Protein AF-A0A959F421-F1 (afdb_monomer_lite)

Foldseek 3Di:
DVCVVVVVLLVVLVVVVALVSQLVNQLVVLLVVLVPDPPDDPVNSVVSSVVSSVVSNVVRVVVVVVVVVVVVVVLVVLQVQLQVQLVVLQVQLVVVCVVVVDPPVVSNVRSNVRSVVSNCCSNVVND

Sequence (127 aa):
MRTETYEEVLTSCDRQKGALATVIRCGIDTFQFVKDDPQLKREQKLAAIERDFEEASQLELPQLQKNMLIISTLASISTLMGLLGTVTGMIKAFSALARVGAPDAVGLAGGISQALVTTALGISGFN

pLDDT: mean 75.0, std 8.06, range [44.44, 87.44]

Secondary structure (DSSP, 8-state):
-TTHHHHHHHHHHHHH-SHHHHHHHHHHHHHHHHHH-TTS-HHHHHHHHHHHHHHHHHHHHHHHHHHHHHHHHHHHHHHHHHHHHHHHHHHHHHHHHHHHSS--HHHHHHHHHHHHHHHHHHHHTT-

Radius of gyration: 29.11 Å; chains: 1; bounding box: 66×19×80 Å

Structure (mmCIF, N/CA/C/O backbone):
data_AF-A0A959F421-F1
#
_entry.id   AF-A0A959F421-F1
#
loop_
_atom_site.group_PDB
_atom_site.id
_atom_site.type_symbol
_atom_site.label_atom_id
_atom_site.label_alt_id
_atom_site.label_comp_id
_atom_site.label_asym_id
_atom_site.label_entity_id
_atom_site.label_seq_id
_atom_site.pdbx_PDB_ins_code
_atom_site.Cartn_x
_atom_site.Cartn_y
_atom_site.Cartn_z
_atom_site.occupancy
_atom_site.B_iso_or_equiv
_atom_site.auth_seq_id
_atom_site.auth_comp_id
_atom_site.auth_asym_id
_atom_site.auth_atom_id
_atom_site.pdbx_PDB_model_num
ATOM 1 N N . MET A 1 1 ? -36.442 1.772 24.718 1.00 44.44 1 MET A N 1
ATOM 2 C CA . MET A 1 1 ? -35.893 2.791 23.799 1.00 44.44 1 MET A CA 1
ATOM 3 C C . MET A 1 1 ? -34.366 2.873 23.774 1.00 44.44 1 MET A C 1
ATOM 5 O O . MET A 1 1 ? -33.835 2.912 22.682 1.00 44.44 1 MET A O 1
ATOM 9 N N . ARG A 1 2 ? -33.612 2.894 24.894 1.00 55.72 2 ARG A N 1
ATOM 10 C CA . ARG A 1 2 ? -32.133 3.062 24.828 1.00 55.72 2 ARG A CA 1
ATOM 11 C C . ARG A 1 2 ? -31.333 1.798 24.447 1.00 55.72 2 ARG A C 1
ATOM 13 O O . ARG A 1 2 ? -30.161 1.913 24.118 1.00 55.72 2 ARG A O 1
ATOM 20 N N . THR A 1 3 ? -31.945 0.617 24.497 1.00 53.66 3 THR A N 1
ATOM 21 C CA . THR A 1 3 ? -31.329 -0.673 24.131 1.00 53.66 3 THR A CA 1
ATOM 22 C C . THR A 1 3 ? -31.476 -1.022 22.647 1.00 53.66 3 THR A C 1
ATOM 24 O O . THR A 1 3 ? -30.654 -1.761 22.126 1.00 53.66 3 THR A O 1
ATOM 27 N N . GLU A 1 4 ? -32.461 -0.457 21.941 1.00 54.28 4 GLU A N 1
ATOM 28 C CA . GLU A 1 4 ? -32.712 -0.761 20.519 1.00 54.28 4 GLU A CA 1
ATOM 29 C C . GLU A 1 4 ? -31.598 -0.220 19.613 1.00 54.28 4 GLU A C 1
ATOM 31 O O . GLU A 1 4 ? -31.175 -0.887 18.677 1.00 54.28 4 GLU A O 1
ATOM 36 N N . THR A 1 5 ? -31.019 0.932 19.965 1.00 68.00 5 THR A N 1
ATOM 37 C CA . THR A 1 5 ? -29.859 1.496 19.256 1.00 68.00 5 THR A CA 1
ATOM 38 C C . THR A 1 5 ? -28.568 0.713 19.521 1.00 68.00 5 THR A C 1
ATOM 40 O O . THR A 1 5 ? -27.625 0.809 18.744 1.00 68.00 5 THR A O 1
ATOM 43 N N . TYR A 1 6 ? -28.490 -0.049 20.621 1.00 67.31 6 TYR A N 1
ATOM 44 C CA . TYR A 1 6 ? -27.285 -0.801 20.987 1.00 67.31 6 TYR A CA 1
ATOM 45 C C . TYR A 1 6 ? -27.094 -2.030 20.097 1.00 67.31 6 TYR A C 1
ATOM 47 O O . TYR A 1 6 ? -26.013 -2.234 19.544 1.00 67.31 6 TYR A O 1
ATOM 55 N N . GLU A 1 7 ? -28.158 -2.810 19.904 1.00 69.88 7 GLU A N 1
ATOM 56 C CA . GLU A 1 7 ? -28.105 -3.970 19.014 1.00 69.88 7 GLU A CA 1
ATOM 57 C C . GLU A 1 7 ? -27.910 -3.572 17.547 1.00 69.88 7 GLU A C 1
ATOM 59 O O . GLU A 1 7 ? -27.186 -4.256 16.825 1.00 69.88 7 GLU A O 1
ATOM 64 N N . GLU A 1 8 ? -28.461 -2.436 17.102 1.00 75.00 8 GLU A N 1
ATOM 65 C CA . GLU A 1 8 ? -28.202 -1.910 15.753 1.00 75.00 8 GLU A CA 1
ATOM 66 C C . GLU A 1 8 ? -26.720 -1.583 15.525 1.00 75.00 8 GLU A C 1
ATOM 68 O O . GLU A 1 8 ? -26.168 -1.885 14.459 1.00 75.00 8 GLU A O 1
ATOM 73 N N . VAL A 1 9 ? -26.056 -0.993 16.526 1.00 70.06 9 VAL A N 1
ATOM 74 C CA . VAL A 1 9 ? -24.628 -0.658 16.450 1.00 70.06 9 VAL A CA 1
ATOM 75 C C . VAL A 1 9 ? -23.778 -1.925 16.452 1.00 70.06 9 VAL A C 1
ATOM 77 O O . VAL A 1 9 ? -22.879 -2.040 15.619 1.00 70.06 9 VAL A O 1
ATOM 80 N N . LEU A 1 10 ? -24.093 -2.903 17.305 1.00 71.12 10 LEU A N 1
ATOM 81 C CA . LEU A 1 10 ? -23.427 -4.211 17.311 1.00 71.12 10 LEU A CA 1
ATOM 82 C C . LEU A 1 10 ? -23.575 -4.932 15.968 1.00 71.12 10 LEU A C 1
ATOM 84 O O . LEU A 1 10 ? -22.584 -5.381 15.398 1.00 71.12 10 LEU A O 1
ATOM 88 N N . THR A 1 11 ? -24.788 -4.959 15.416 1.00 75.12 11 THR A N 1
ATOM 89 C CA . THR A 1 11 ? -25.080 -5.605 14.127 1.00 75.12 11 THR A CA 1
ATOM 90 C C . THR A 1 11 ? -24.343 -4.916 12.976 1.00 75.12 11 THR A C 1
ATOM 92 O O . THR A 1 11 ? -23.825 -5.574 12.071 1.00 75.12 11 THR A O 1
ATOM 95 N N . SER A 1 12 ? -24.240 -3.584 13.014 1.00 73.31 12 SER A N 1
ATOM 96 C CA . SER A 1 12 ? -23.484 -2.805 12.025 1.00 73.31 12 SER A CA 1
ATOM 97 C C . SER A 1 12 ? -21.973 -3.034 12.144 1.00 73.31 12 SER A C 1
ATOM 99 O O . SER A 1 12 ? -21.291 -3.169 11.124 1.00 73.31 12 SER A O 1
ATOM 101 N N . CYS A 1 13 ? -21.456 -3.155 13.371 1.00 68.75 13 CYS A N 1
ATOM 102 C CA . CYS A 1 13 ? -20.056 -3.486 13.642 1.00 68.75 13 CYS A CA 1
ATOM 103 C C . CYS A 1 13 ? -19.708 -4.912 13.170 1.00 68.75 13 CYS A C 1
ATOM 105 O O . CYS A 1 13 ? -18.716 -5.106 12.460 1.00 68.75 13 CYS A O 1
ATOM 107 N N . ASP A 1 14 ? -20.569 -5.892 13.455 1.00 71.44 14 ASP A N 1
ATOM 108 C CA . ASP A 1 14 ? -20.417 -7.288 13.018 1.00 71.44 14 ASP A CA 1
ATOM 109 C C . ASP A 1 14 ? -20.509 -7.449 11.495 1.00 71.44 14 ASP A C 1
ATOM 111 O O . ASP A 1 14 ? -19.927 -8.377 10.925 1.00 71.44 14 ASP A O 1
ATOM 115 N N . ARG A 1 15 ? -21.201 -6.530 10.811 1.00 75.94 15 ARG A N 1
ATOM 116 C CA . ARG A 1 15 ? -21.257 -6.489 9.346 1.00 75.94 15 ARG A CA 1
ATOM 117 C C . ARG A 1 15 ? -19.968 -5.946 8.729 1.00 75.94 15 ARG A C 1
ATOM 119 O O . ARG A 1 15 ? -19.565 -6.426 7.672 1.00 75.94 15 ARG A O 1
ATOM 126 N N . GLN A 1 16 ? -19.332 -4.960 9.364 1.00 73.12 16 GLN A N 1
ATOM 127 C CA . GLN A 1 16 ? -18.116 -4.331 8.847 1.00 73.12 16 GLN A CA 1
ATOM 128 C C . GLN A 1 16 ? -16.854 -5.163 9.124 1.00 73.12 16 GLN A C 1
ATOM 130 O O . GLN A 1 16 ? -15.924 -5.100 8.322 1.00 73.12 16 GLN A O 1
ATOM 135 N N . LYS A 1 17 ? -16.828 -5.951 10.218 1.00 66.44 17 LYS A N 1
ATOM 136 C CA . LYS A 1 17 ? -15.712 -6.841 10.626 1.00 66.44 17 LYS A CA 1
ATOM 137 C C . LYS A 1 17 ? -14.319 -6.192 10.541 1.00 66.44 17 LYS A C 1
ATOM 139 O O . LYS A 1 17 ? -13.331 -6.868 10.265 1.00 66.44 17 LYS A O 1
ATOM 144 N N . GLY A 1 18 ? -14.246 -4.875 10.714 1.00 72.31 18 GLY A N 1
ATOM 145 C CA . GLY A 1 18 ? -13.008 -4.106 10.632 1.00 72.31 18 GLY A CA 1
ATOM 146 C C . GLY A 1 18 ? -12.463 -3.769 12.015 1.00 72.31 18 GLY A C 1
ATOM 147 O O . GLY A 1 18 ? -13.222 -3.718 12.977 1.00 72.31 18 GLY A O 1
ATOM 148 N N . ALA A 1 19 ? -11.175 -3.437 12.088 1.00 72.94 19 ALA A N 1
ATOM 149 C CA . ALA A 1 19 ? -10.495 -2.988 13.307 1.00 72.94 19 ALA A CA 1
ATOM 150 C C . ALA A 1 19 ? -11.287 -1.924 14.096 1.00 72.94 19 ALA A C 1
ATOM 152 O O . ALA A 1 19 ? -11.468 -2.028 15.305 1.00 72.94 19 ALA A O 1
ATOM 153 N N . LEU A 1 20 ? -11.845 -0.930 13.396 1.00 75.19 20 LEU A N 1
ATOM 154 C CA . LEU A 1 20 ? -12.692 0.110 13.992 1.00 75.19 20 LEU A CA 1
ATOM 155 C C . LEU A 1 20 ? -13.971 -0.443 14.631 1.00 75.19 20 LEU A C 1
ATOM 157 O O . LEU A 1 20 ? -14.376 0.026 15.688 1.00 75.19 20 LEU A O 1
ATOM 161 N N . ALA A 1 21 ? -14.598 -1.443 14.012 1.00 77.50 21 ALA A N 1
ATOM 162 C CA . ALA A 1 21 ? -15.803 -2.067 14.543 1.00 77.50 21 ALA A CA 1
ATOM 163 C C . ALA A 1 21 ? -15.508 -2.857 15.828 1.00 77.50 21 ALA A C 1
ATOM 165 O O . ALA A 1 21 ? -16.300 -2.799 16.768 1.00 77.50 21 ALA A O 1
ATOM 166 N N . THR A 1 22 ? -14.355 -3.531 15.901 1.00 78.25 22 THR A N 1
ATOM 167 C CA . THR A 1 22 ? -13.909 -4.229 17.117 1.00 78.25 22 THR A CA 1
ATOM 168 C C . THR A 1 22 ? -13.630 -3.252 18.258 1.00 78.25 22 THR A C 1
ATOM 170 O O . THR A 1 22 ? -14.130 -3.450 19.364 1.00 78.25 22 THR A O 1
ATOM 173 N N . VAL A 1 23 ? -12.901 -2.161 17.989 1.00 82.25 23 VAL A N 1
ATOM 174 C CA . VAL A 1 23 ? -12.587 -1.138 19.004 1.00 82.25 23 VAL A CA 1
ATOM 175 C C . VAL A 1 23 ? -13.858 -0.447 19.510 1.00 82.25 23 VAL A C 1
ATOM 177 O O . VAL A 1 23 ? -14.033 -0.275 20.715 1.00 82.25 23 VAL A O 1
ATOM 180 N N . ILE A 1 24 ? -14.785 -0.100 18.609 1.00 81.44 24 ILE A N 1
ATOM 181 C CA . ILE A 1 24 ? -16.071 0.508 18.981 1.00 81.44 24 ILE A CA 1
ATOM 182 C C . ILE A 1 24 ? -16.906 -0.460 19.825 1.00 81.44 24 ILE A C 1
ATOM 184 O O . ILE A 1 24 ? -17.485 -0.042 20.824 1.00 81.44 24 ILE A O 1
ATOM 188 N N . ARG A 1 25 ? -16.939 -1.751 19.477 1.00 79.62 25 ARG A N 1
ATOM 189 C CA . ARG A 1 25 ? -17.641 -2.771 20.265 1.00 79.62 25 ARG A CA 1
ATOM 190 C C . ARG A 1 25 ? -17.072 -2.898 21.680 1.00 79.62 25 ARG A C 1
ATOM 192 O O . ARG A 1 25 ? -17.838 -2.812 22.634 1.00 79.62 25 ARG A O 1
ATOM 199 N N . CYS A 1 26 ? -15.748 -3.012 21.805 1.00 78.50 26 CYS A N 1
ATOM 200 C CA . CYS A 1 26 ? -15.061 -3.091 23.098 1.00 78.50 26 CYS A CA 1
ATOM 201 C C . CYS A 1 26 ? -15.353 -1.854 23.966 1.00 78.50 26 CYS A C 1
ATOM 203 O O . CYS A 1 26 ? -15.728 -1.969 25.130 1.00 78.50 26 CYS A O 1
ATOM 205 N N . GLY A 1 27 ? -15.305 -0.659 23.365 1.00 80.38 27 GLY A N 1
ATOM 206 C CA . GLY A 1 27 ? -15.610 0.592 24.059 1.00 80.38 27 GLY A CA 1
ATOM 207 C C . GLY A 1 27 ? -17.051 0.683 24.574 1.00 80.38 27 GLY A C 1
ATOM 208 O O . GLY A 1 27 ? -17.278 1.241 25.650 1.00 80.38 27 GLY A O 1
ATOM 209 N N . ILE A 1 28 ? -18.035 0.135 23.849 1.00 79.62 28 ILE A N 1
ATOM 210 C CA . ILE A 1 28 ? -19.434 0.159 24.303 1.00 79.62 28 ILE A CA 1
ATOM 211 C C . ILE A 1 28 ? -19.699 -0.907 25.381 1.00 79.62 28 ILE A C 1
ATOM 213 O O . ILE A 1 28 ? -20.429 -0.612 26.331 1.00 79.62 28 ILE A O 1
ATOM 217 N N . ASP A 1 29 ? -19.079 -2.089 25.292 1.00 80.56 29 ASP A N 1
ATOM 218 C CA . ASP A 1 29 ? -19.152 -3.115 26.346 1.00 80.56 29 ASP A CA 1
ATOM 219 C C . ASP A 1 29 ? -18.569 -2.582 27.669 1.00 80.56 29 ASP A C 1
ATOM 221 O O . ASP A 1 29 ? -19.225 -2.630 28.715 1.00 80.56 29 ASP A O 1
ATOM 225 N N . THR A 1 30 ? -17.393 -1.951 27.621 1.00 80.00 30 THR A N 1
ATOM 226 C CA . THR A 1 30 ? -16.768 -1.325 28.799 1.00 80.00 30 THR A CA 1
ATOM 227 C C . THR A 1 30 ? -17.586 -0.147 29.322 1.00 80.00 30 THR A C 1
ATOM 229 O O . THR A 1 30 ? -17.747 0.012 30.535 1.00 80.00 30 THR A O 1
ATOM 232 N N . PHE A 1 31 ? -18.203 0.646 28.439 1.00 79.19 31 PHE A N 1
ATOM 233 C CA . PHE A 1 31 ? -19.131 1.698 28.854 1.00 79.19 31 PHE A 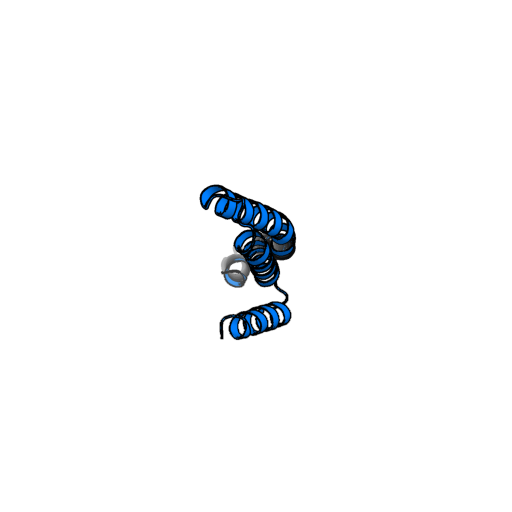CA 1
ATOM 234 C C . PHE A 1 31 ? -20.359 1.139 29.590 1.00 79.19 31 PHE A C 1
ATOM 236 O O . PHE A 1 31 ? -20.802 1.760 30.557 1.00 79.19 31 PHE A O 1
ATOM 243 N N . GLN A 1 32 ? -20.908 -0.013 29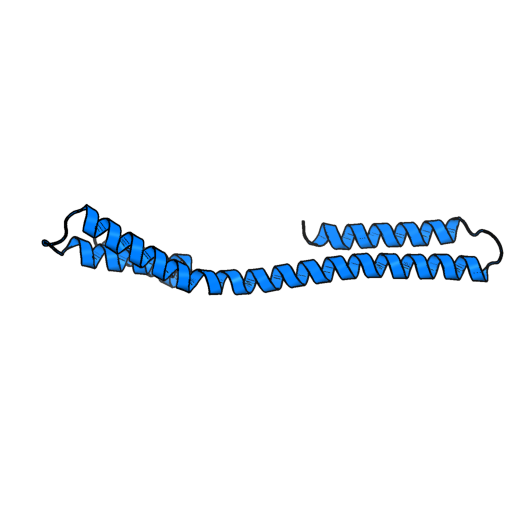.186 1.00 74.50 32 GLN A N 1
ATOM 244 C CA . GLN A 1 32 ? -22.018 -0.655 29.904 1.00 74.50 32 GLN A CA 1
ATOM 245 C C . GLN A 1 32 ? -21.593 -1.151 31.286 1.00 74.50 32 GLN A C 1
ATOM 247 O O . GLN A 1 32 ? -22.245 -0.801 32.270 1.00 74.50 32 GLN A O 1
ATOM 252 N N . PHE A 1 33 ? -20.473 -1.872 31.374 1.00 71.88 33 PHE A N 1
ATOM 253 C CA . PHE A 1 33 ? -19.951 -2.380 32.647 1.00 71.88 33 PHE A CA 1
ATOM 254 C C . PHE A 1 33 ? -19.694 -1.262 33.660 1.00 71.88 33 PHE A C 1
ATOM 256 O O . PHE A 1 33 ? -20.058 -1.359 34.829 1.00 71.88 33 PHE A O 1
ATOM 263 N N . VAL A 1 34 ? -19.107 -0.161 33.198 1.00 78.50 34 VAL A N 1
ATOM 264 C CA . VAL A 1 34 ? -18.717 0.963 34.051 1.00 78.50 34 VAL A CA 1
ATOM 265 C C . VAL A 1 34 ? -19.907 1.877 34.386 1.00 78.50 34 VAL A C 1
ATOM 267 O O . VAL A 1 34 ? -19.896 2.577 35.405 1.00 78.50 34 VAL A O 1
ATOM 270 N N . LYS A 1 35 ? -20.964 1.900 33.562 1.00 71.81 35 LYS A N 1
ATOM 271 C CA . LYS A 1 35 ? -22.153 2.739 33.785 1.00 71.81 35 LYS A CA 1
ATOM 272 C C . LYS A 1 35 ? -22.977 2.272 34.983 1.00 71.81 35 LYS A C 1
ATOM 274 O O . LYS A 1 35 ? -23.378 3.135 35.767 1.00 71.81 35 LYS A O 1
ATOM 279 N N . ASP A 1 36 ? -23.179 0.966 35.131 1.00 69.25 36 ASP A N 1
ATOM 280 C CA . ASP A 1 36 ? -24.026 0.393 36.185 1.00 69.25 36 ASP A CA 1
ATOM 281 C C . ASP A 1 36 ? -23.315 0.273 37.542 1.00 69.25 36 ASP A C 1
ATOM 283 O O . ASP A 1 36 ? -23.974 0.089 38.564 1.00 69.25 36 ASP A O 1
ATOM 287 N N . ASP A 1 37 ? -21.993 0.468 37.582 1.00 71.12 37 ASP A N 1
ATOM 288 C CA . ASP A 1 37 ? -21.216 0.383 38.815 1.00 71.12 37 ASP A CA 1
ATOM 289 C C . ASP A 1 37 ? -21.342 1.669 39.673 1.00 71.12 37 ASP A C 1
ATOM 291 O O . ASP A 1 37 ? -20.899 2.750 39.244 1.00 71.12 37 ASP A O 1
ATOM 295 N N . PRO A 1 38 ? -21.945 1.622 40.881 1.00 64.50 38 PRO A N 1
ATOM 296 C CA . PRO A 1 38 ? -22.166 2.806 41.717 1.00 64.50 38 PRO A CA 1
ATOM 297 C C . PRO A 1 38 ? -20.896 3.303 42.423 1.00 64.50 38 PRO A C 1
ATOM 299 O O . PRO A 1 38 ? -20.893 4.416 42.951 1.00 64.50 38 PRO A O 1
ATOM 302 N N . GLN A 1 39 ? -19.834 2.489 42.477 1.00 66.88 39 GLN A N 1
ATOM 303 C CA . GLN A 1 39 ? -18.630 2.784 43.264 1.00 66.88 39 GLN A CA 1
ATOM 304 C C . GLN A 1 39 ? -17.594 3.647 42.532 1.00 66.88 39 GLN A C 1
ATOM 306 O O . GLN A 1 39 ? -16.758 4.277 43.182 1.00 66.88 39 GLN A O 1
ATOM 311 N N . LEU A 1 40 ? -17.645 3.722 41.199 1.00 70.44 40 LEU A N 1
ATOM 312 C CA . LEU A 1 40 ? -16.678 4.500 40.426 1.00 70.44 40 LEU A CA 1
ATOM 313 C C . LEU A 1 40 ? -17.087 5.972 40.303 1.00 70.44 40 LEU A C 1
ATOM 315 O O . LEU A 1 40 ? -18.165 6.312 39.806 1.00 70.44 40 LEU A O 1
ATOM 319 N N . LYS A 1 41 ? -16.163 6.871 40.658 1.00 76.62 41 LYS A N 1
ATOM 320 C CA . LYS A 1 41 ? -16.291 8.301 40.344 1.00 76.62 41 LYS A CA 1
ATOM 321 C C . LYS A 1 41 ? -16.188 8.522 38.835 1.00 76.62 41 LYS A C 1
ATOM 323 O O . LYS A 1 41 ? -15.511 7.775 38.136 1.00 76.62 41 LYS A O 1
ATOM 328 N N . ARG A 1 42 ? -16.809 9.593 38.332 1.00 74.88 42 ARG A N 1
ATOM 329 C CA . ARG A 1 42 ? -16.857 9.931 36.896 1.00 74.88 42 ARG A CA 1
ATOM 330 C C . ARG A 1 42 ? -15.474 9.939 36.221 1.00 74.88 42 ARG A C 1
ATOM 332 O O . ARG A 1 42 ? -15.367 9.486 35.091 1.00 74.88 42 ARG A O 1
ATOM 339 N N . GLU A 1 43 ? -14.433 10.377 36.927 1.00 78.25 43 GLU A N 1
ATOM 340 C CA . GLU A 1 43 ? -13.040 10.339 36.448 1.00 78.25 43 GLU A CA 1
ATOM 341 C C . GLU A 1 43 ? -12.496 8.913 36.302 1.00 78.25 43 GLU A C 1
ATOM 343 O O . GLU A 1 43 ? -11.902 8.584 35.283 1.00 78.25 43 GLU A O 1
ATOM 348 N N . GLN A 1 44 ? -12.754 8.037 37.277 1.00 77.38 44 GLN A N 1
ATOM 349 C CA . GLN A 1 44 ? -12.342 6.631 37.215 1.00 77.38 44 GLN A CA 1
ATOM 350 C C . GLN A 1 44 ? -13.090 5.879 36.109 1.00 77.38 44 GLN A C 1
ATOM 352 O O . GLN A 1 44 ? -12.515 5.003 35.470 1.00 77.38 44 GLN A O 1
ATOM 357 N N . LYS A 1 45 ? -14.351 6.257 35.850 1.00 76.81 45 LYS A N 1
ATOM 358 C CA . LYS A 1 45 ? -15.138 5.720 34.734 1.00 76.81 45 LYS A CA 1
ATOM 359 C C . LYS A 1 45 ? -14.518 6.075 33.381 1.00 76.81 45 LYS A C 1
ATOM 361 O O . LYS A 1 45 ? -14.372 5.195 32.541 1.00 76.81 45 LYS A O 1
ATOM 366 N N . LEU A 1 46 ? -14.136 7.341 33.183 1.00 80.12 46 LEU A N 1
ATOM 367 C CA . LEU A 1 46 ? -13.459 7.771 31.954 1.00 80.12 46 LEU A CA 1
ATOM 368 C C . LEU A 1 46 ? -12.100 7.088 31.784 1.00 80.12 46 LEU A C 1
ATOM 370 O O . LEU A 1 46 ? -11.841 6.547 30.717 1.00 80.12 46 LEU A O 1
ATOM 374 N N . ALA A 1 47 ? -11.282 7.051 32.837 1.00 82.94 47 ALA A N 1
ATOM 375 C CA . ALA A 1 47 ? -9.953 6.447 32.775 1.00 82.94 47 ALA A CA 1
ATOM 376 C C . ALA A 1 47 ? -10.001 4.946 32.436 1.00 82.94 47 ALA A C 1
ATOM 378 O O . ALA A 1 47 ? -9.145 4.451 31.708 1.00 82.94 47 ALA A O 1
ATOM 379 N N . ALA A 1 48 ? -11.006 4.216 32.934 1.00 80.25 48 ALA A N 1
ATOM 380 C CA . ALA A 1 48 ? -11.200 2.807 32.594 1.00 80.25 48 ALA A CA 1
ATOM 381 C C . ALA A 1 48 ? -11.543 2.615 31.108 1.00 80.25 48 ALA A C 1
ATOM 383 O O . ALA A 1 48 ? -10.971 1.741 30.464 1.00 80.25 48 ALA A O 1
ATOM 384 N N . ILE A 1 49 ? -12.427 3.456 30.560 1.00 80.81 49 ILE A N 1
ATOM 385 C CA . ILE A 1 49 ? -12.810 3.409 29.142 1.00 80.81 49 ILE A CA 1
ATOM 386 C C . ILE A 1 49 ? -11.631 3.802 28.247 1.00 80.81 49 ILE A C 1
ATOM 388 O O . ILE A 1 49 ? -11.379 3.120 27.262 1.00 80.81 49 ILE A O 1
ATOM 392 N N . GLU A 1 50 ? -10.896 4.866 28.582 1.00 81.56 50 GLU A N 1
ATOM 393 C CA . GLU A 1 50 ? -9.711 5.290 27.822 1.00 81.56 50 GLU A CA 1
ATOM 394 C C . GLU A 1 50 ? -8.647 4.194 27.781 1.00 81.56 50 GLU A C 1
ATOM 396 O O . GLU A 1 50 ? -8.121 3.897 26.710 1.00 81.56 50 GLU A O 1
ATOM 401 N N . ARG A 1 51 ? -8.381 3.545 28.922 1.00 83.25 51 ARG A N 1
ATOM 402 C CA . ARG A 1 51 ? -7.397 2.462 29.001 1.00 83.25 51 ARG A CA 1
ATOM 403 C C . ARG A 1 51 ? -7.783 1.272 28.128 1.00 83.25 51 ARG A C 1
ATOM 405 O O . ARG A 1 51 ? -6.940 0.740 27.415 1.00 83.25 51 ARG A O 1
ATOM 412 N N . ASP A 1 52 ? -9.048 0.874 28.180 1.00 80.62 52 ASP A N 1
ATOM 413 C CA . ASP A 1 52 ? -9.567 -0.249 27.400 1.00 80.62 52 ASP A CA 1
ATOM 414 C C . ASP A 1 52 ? -9.576 0.067 25.893 1.00 80.62 52 ASP A C 1
ATOM 416 O O . ASP A 1 52 ? -9.217 -0.762 25.059 1.00 80.62 52 ASP A O 1
ATOM 420 N N . PHE A 1 53 ? -9.886 1.318 25.537 1.00 80.44 53 PHE A N 1
ATOM 421 C CA . PHE A 1 53 ? -9.817 1.804 24.160 1.00 80.44 53 PHE A CA 1
ATOM 422 C C . PHE A 1 53 ? -8.380 1.819 23.625 1.00 80.44 53 PHE A C 1
ATOM 424 O O . PHE A 1 53 ? -8.144 1.471 22.465 1.00 80.44 53 PHE A O 1
ATOM 431 N N . GLU A 1 54 ? -7.415 2.213 24.456 1.00 81.25 54 GLU A N 1
ATOM 432 C CA . GLU A 1 54 ? -5.995 2.218 24.109 1.00 81.25 54 GLU A CA 1
ATOM 433 C C . GLU A 1 54 ? -5.456 0.791 23.931 1.00 81.25 54 GLU A C 1
ATOM 435 O O . GLU A 1 54 ? -4.771 0.518 22.946 1.00 81.25 54 GLU A O 1
ATOM 440 N N . GLU A 1 55 ? -5.839 -0.140 24.806 1.00 82.81 55 GLU A N 1
ATOM 441 C CA . GLU A 1 55 ? -5.473 -1.557 24.714 1.00 82.81 55 GLU A CA 1
ATOM 442 C C . GLU A 1 55 ? -6.070 -2.224 23.461 1.00 82.81 55 GLU A C 1
ATOM 444 O O . GLU A 1 55 ? -5.344 -2.848 22.680 1.00 82.81 55 GLU A O 1
ATOM 449 N N . ALA A 1 56 ? -7.363 -2.005 23.191 1.00 78.81 56 ALA A N 1
ATOM 450 C CA . ALA A 1 56 ? -8.026 -2.493 21.981 1.00 78.81 56 ALA A CA 1
ATOM 451 C C . ALA A 1 56 ? -7.409 -1.894 20.704 1.00 78.81 56 ALA A C 1
ATOM 453 O O . ALA A 1 56 ? -7.191 -2.600 19.717 1.00 78.81 56 ALA A O 1
ATOM 454 N N . SER A 1 57 ? -7.065 -0.602 20.722 1.00 77.44 57 SER A N 1
ATOM 455 C CA . SER A 1 57 ? -6.408 0.063 19.589 1.00 77.44 57 SER A CA 1
ATOM 456 C C . SER A 1 57 ? -5.016 -0.512 19.328 1.00 77.44 57 SER A C 1
ATOM 458 O O . SER A 1 57 ? -4.665 -0.764 18.175 1.00 77.44 57 SER A O 1
ATOM 460 N N . GLN A 1 58 ? -4.226 -0.773 20.374 1.00 80.12 58 GLN A N 1
ATOM 461 C CA . GLN A 1 58 ? -2.898 -1.377 20.235 1.00 80.12 58 GLN A CA 1
ATOM 462 C C . GLN A 1 58 ? -2.943 -2.798 19.662 1.00 80.12 58 GLN A C 1
ATOM 464 O O . GLN A 1 58 ? -2.014 -3.189 18.954 1.00 80.12 58 GLN A O 1
ATOM 469 N N . LEU A 1 59 ? -4.014 -3.556 19.912 1.00 80.69 59 LEU A N 1
ATOM 470 C CA . LEU A 1 59 ? -4.184 -4.905 19.364 1.00 80.69 59 LEU A CA 1
ATOM 471 C C . LEU A 1 59 ? -4.582 -4.911 17.876 1.00 80.69 59 LEU A C 1
ATOM 473 O O . LEU A 1 59 ? -4.219 -5.828 17.135 1.00 80.69 59 LEU A O 1
ATOM 477 N N . GLU A 1 60 ? -5.313 -3.886 17.437 1.00 76.19 60 GLU A N 1
ATOM 478 C CA . GLU A 1 60 ? -5.897 -3.783 16.092 1.00 76.19 60 GLU A CA 1
ATOM 479 C C . GLU A 1 60 ? -5.011 -3.005 15.096 1.00 76.19 60 GLU A C 1
ATOM 481 O O . GLU A 1 60 ? -4.981 -3.306 13.897 1.00 76.19 60 GLU A O 1
ATOM 486 N N . LEU A 1 61 ? -4.206 -2.049 15.578 1.00 76.31 61 LEU A N 1
ATOM 487 C CA . LEU A 1 61 ? -3.215 -1.317 14.774 1.00 76.31 61 LEU A CA 1
ATOM 488 C C . LEU A 1 61 ? -2.257 -2.227 13.968 1.00 76.31 61 LEU A C 1
ATOM 490 O O . LEU A 1 61 ? -2.042 -1.941 12.785 1.00 76.31 61 LEU A O 1
ATOM 494 N N . PRO A 1 62 ? -1.715 -3.335 14.514 1.00 72.50 62 PRO A N 1
ATOM 495 C CA . PRO A 1 62 ? -0.848 -4.249 13.773 1.00 72.50 62 PRO A CA 1
ATOM 496 C C . PRO A 1 62 ? -1.545 -4.894 12.569 1.00 72.50 62 PRO A C 1
ATOM 498 O O . PRO A 1 62 ? -0.916 -5.107 11.530 1.00 72.50 62 PRO A O 1
ATOM 501 N N . GLN A 1 63 ? -2.845 -5.194 12.679 1.00 69.19 63 GLN A N 1
ATOM 502 C CA . GLN A 1 63 ? -3.614 -5.794 11.583 1.00 69.19 63 GLN A CA 1
ATOM 503 C C . GLN A 1 63 ? -3.799 -4.804 10.429 1.00 69.19 63 GLN A C 1
ATOM 505 O O . GLN A 1 63 ? -3.643 -5.179 9.266 1.00 69.19 63 GLN A O 1
ATOM 510 N N . LEU A 1 64 ? -4.042 -3.528 10.742 1.00 68.19 64 LEU A N 1
ATOM 511 C CA . LEU A 1 64 ? -4.121 -2.454 9.747 1.00 68.19 64 LEU A CA 1
ATOM 512 C C . LEU A 1 64 ? -2.758 -2.164 9.098 1.00 68.19 64 LEU A C 1
ATOM 514 O O . LEU A 1 64 ? -2.668 -1.957 7.885 1.00 68.19 64 LEU A O 1
ATOM 518 N N . GLN A 1 65 ? -1.680 -2.199 9.883 1.00 70.06 65 GLN A N 1
ATOM 519 C CA . GLN A 1 65 ? -0.319 -1.959 9.395 1.00 70.06 65 GLN A CA 1
ATOM 520 C C . GLN A 1 65 ? 0.195 -3.071 8.473 1.00 70.06 65 GLN A C 1
ATOM 522 O O . GLN A 1 65 ? 0.959 -2.789 7.547 1.00 70.06 65 GLN A O 1
ATOM 527 N N . LYS A 1 66 ? -0.244 -4.321 8.666 1.00 70.69 66 LYS A N 1
ATOM 528 C CA . LYS A 1 66 ? 0.198 -5.466 7.855 1.00 70.69 66 LYS A CA 1
ATOM 529 C C . LYS A 1 66 ? -0.053 -5.260 6.358 1.00 70.69 66 LYS A C 1
ATOM 531 O O . LYS A 1 66 ? 0.813 -5.570 5.542 1.00 70.69 66 LYS A O 1
ATOM 536 N N . ASN A 1 67 ? -1.201 -4.687 5.998 1.00 74.06 67 ASN A N 1
ATOM 537 C CA . ASN A 1 67 ? -1.552 -4.438 4.598 1.00 74.06 67 ASN A CA 1
ATOM 538 C C . ASN A 1 67 ? -0.821 -3.208 4.037 1.00 74.06 67 ASN A C 1
ATOM 540 O O . ASN A 1 67 ? -0.394 -3.216 2.883 1.00 74.06 67 ASN A O 1
ATOM 544 N N . MET A 1 68 ? -0.607 -2.182 4.866 1.00 78.69 68 MET A N 1
ATOM 545 C CA . MET A 1 68 ? 0.168 -0.987 4.507 1.00 78.69 68 MET A CA 1
ATOM 546 C C .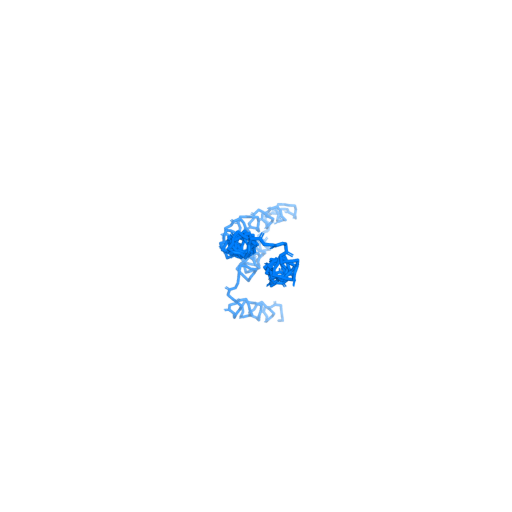 MET A 1 68 ? 1.634 -1.312 4.200 1.00 78.69 68 MET A C 1
ATOM 548 O O . MET A 1 68 ? 2.203 -0.761 3.257 1.00 78.69 68 MET A O 1
ATOM 552 N N . LEU A 1 69 ? 2.239 -2.237 4.953 1.00 81.12 69 LEU A N 1
ATOM 553 C CA . LEU A 1 69 ? 3.619 -2.667 4.731 1.00 81.12 69 LEU A CA 1
ATOM 554 C C . LEU A 1 69 ? 3.792 -3.279 3.333 1.00 81.12 69 LEU A C 1
ATOM 556 O O . LEU A 1 69 ? 4.736 -2.946 2.621 1.00 81.12 69 LEU A O 1
ATOM 560 N N . ILE A 1 70 ? 2.842 -4.117 2.906 1.00 81.56 70 ILE A N 1
ATOM 561 C CA . ILE A 1 70 ? 2.861 -4.742 1.576 1.00 81.56 70 ILE A CA 1
ATOM 562 C C . ILE A 1 70 ? 2.792 -3.668 0.483 1.00 81.56 70 ILE A C 1
ATOM 564 O O . ILE A 1 70 ? 3.609 -3.678 -0.438 1.00 81.56 70 ILE A O 1
ATOM 568 N N . ILE A 1 71 ? 1.890 -2.693 0.611 1.00 84.19 71 ILE A N 1
ATOM 569 C CA . ILE A 1 71 ? 1.757 -1.597 -0.361 1.00 84.19 71 ILE A CA 1
ATOM 570 C C . ILE A 1 71 ? 3.043 -0.757 -0.424 1.00 84.19 71 ILE A C 1
ATOM 572 O O . ILE A 1 71 ? 3.519 -0.444 -1.513 1.00 84.19 71 ILE A O 1
ATOM 576 N N . SER A 1 72 ? 3.658 -0.458 0.723 1.00 83.69 72 SER A N 1
ATOM 577 C CA . SER A 1 72 ? 4.926 0.282 0.793 1.00 83.69 72 SER A CA 1
ATOM 578 C C . SER A 1 72 ? 6.079 -0.463 0.106 1.00 83.69 72 SER A C 1
ATOM 580 O O . SER A 1 72 ? 6.852 0.133 -0.654 1.00 83.69 72 SER A O 1
ATOM 582 N N . THR A 1 73 ? 6.171 -1.781 0.303 1.00 85.62 73 THR A N 1
ATOM 583 C CA . THR A 1 73 ? 7.180 -2.597 -0.389 1.00 85.62 73 THR A CA 1
ATOM 584 C C . THR A 1 73 ? 6.943 -2.641 -1.899 1.00 85.62 73 THR A C 1
ATOM 586 O O . THR A 1 73 ? 7.895 -2.495 -2.663 1.00 85.62 73 THR A O 1
ATOM 589 N N . LEU A 1 74 ? 5.687 -2.749 -2.350 1.00 84.81 74 LEU A N 1
ATOM 590 C CA . LEU A 1 74 ? 5.336 -2.721 -3.773 1.00 84.81 74 LEU A CA 1
ATOM 591 C C . LEU A 1 74 ? 5.647 -1.367 -4.422 1.00 84.81 74 LEU A C 1
ATOM 593 O O . LEU A 1 74 ? 6.208 -1.337 -5.516 1.00 84.81 74 LEU A O 1
ATOM 597 N N . ALA A 1 75 ? 5.363 -0.258 -3.736 1.00 85.25 75 ALA A N 1
ATOM 598 C CA . ALA A 1 75 ? 5.717 1.083 -4.205 1.00 85.25 75 ALA A CA 1
ATOM 599 C C . ALA A 1 75 ? 7.242 1.248 -4.356 1.00 85.25 75 ALA A C 1
ATOM 601 O O . ALA A 1 75 ? 7.733 1.801 -5.347 1.00 85.25 75 ALA A O 1
ATOM 602 N N . SER A 1 76 ? 8.005 0.693 -3.410 1.00 87.12 76 SER A N 1
ATOM 603 C CA . SER A 1 76 ? 9.472 0.689 -3.462 1.00 87.12 76 SER A CA 1
ATOM 604 C C . SER A 1 76 ? 9.990 -0.125 -4.655 1.00 87.12 76 SER A C 1
ATOM 606 O O . SER A 1 76 ? 10.841 0.350 -5.407 1.00 87.12 76 SER A O 1
ATOM 608 N N . ILE A 1 77 ? 9.441 -1.324 -4.883 1.00 87.38 77 ILE A N 1
ATOM 609 C CA . ILE A 1 77 ? 9.803 -2.185 -6.022 1.00 87.38 77 ILE A CA 1
ATOM 610 C C . ILE A 1 77 ? 9.445 -1.521 -7.359 1.00 87.38 77 ILE A C 1
ATOM 612 O O . ILE A 1 77 ? 10.251 -1.561 -8.289 1.00 87.38 77 ILE A O 1
ATOM 616 N N . SER A 1 78 ? 8.282 -0.872 -7.459 1.00 84.38 78 SER A N 1
ATOM 617 C CA . SER A 1 78 ? 7.873 -0.136 -8.664 1.00 84.38 78 SER A CA 1
ATOM 618 C C . SER A 1 78 ? 8.853 0.984 -9.013 1.00 84.38 78 SER A C 1
ATOM 620 O O . SER A 1 78 ? 9.288 1.108 -10.159 1.00 84.38 78 SER A O 1
ATOM 622 N N . THR A 1 79 ? 9.277 1.755 -8.008 1.00 85.69 79 THR A N 1
ATOM 623 C CA . THR A 1 79 ? 10.256 2.836 -8.192 1.00 85.69 79 THR A CA 1
ATOM 624 C C . THR A 1 79 ? 11.596 2.289 -8.692 1.00 85.69 79 THR A C 1
ATOM 626 O O . THR A 1 79 ? 12.191 2.829 -9.628 1.00 85.69 79 THR A O 1
ATOM 629 N N . LEU A 1 80 ? 12.049 1.168 -8.122 1.00 87.44 80 LEU A N 1
ATOM 630 C CA . LEU A 1 80 ? 13.265 0.483 -8.563 1.00 87.44 80 LEU A CA 1
ATOM 631 C C . LEU A 1 80 ? 13.137 -0.064 -9.995 1.00 87.44 80 LEU A C 1
ATOM 633 O O . LEU A 1 80 ? 14.094 0.041 -10.763 1.00 87.44 80 LEU A O 1
ATOM 637 N N . MET A 1 81 ? 11.970 -0.589 -10.391 1.00 84.00 81 MET A N 1
ATOM 638 C CA . MET A 1 81 ? 11.711 -1.000 -11.780 1.00 84.00 81 MET A CA 1
ATOM 639 C C . MET A 1 81 ? 11.739 0.182 -12.756 1.00 84.00 81 MET A C 1
ATOM 641 O O . MET A 1 81 ? 12.313 0.054 -13.840 1.00 84.00 81 MET A O 1
ATOM 645 N N . GLY A 1 82 ? 11.186 1.338 -12.375 1.00 82.94 82 GLY A N 1
ATOM 646 C CA . GLY A 1 82 ? 11.270 2.567 -13.168 1.00 82.94 82 GLY A C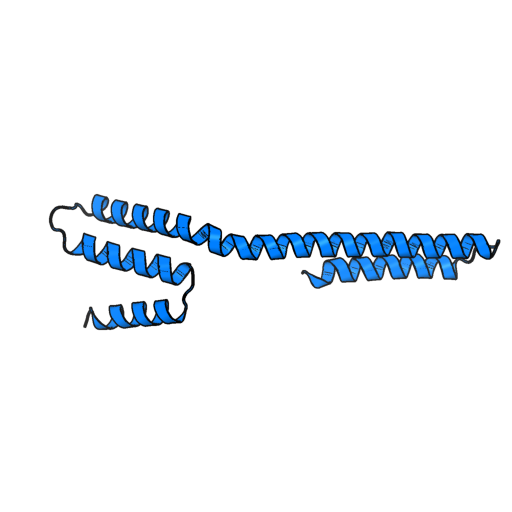A 1
ATOM 647 C C . GLY A 1 82 ? 12.722 2.983 -13.415 1.00 82.94 82 GLY A C 1
ATOM 648 O O . GLY A 1 82 ? 13.125 3.191 -14.562 1.00 82.94 82 GLY A O 1
ATOM 649 N N . LEU A 1 83 ? 13.540 2.995 -12.356 1.00 85.50 83 LEU A N 1
ATOM 650 C CA . LEU A 1 83 ? 14.968 3.303 -12.453 1.00 85.50 83 LEU A CA 1
ATOM 651 C C . LEU A 1 83 ? 15.726 2.278 -13.317 1.00 85.50 83 LEU A C 1
ATOM 653 O O . LEU A 1 83 ? 16.506 2.672 -14.185 1.00 85.50 83 LEU A O 1
ATOM 657 N N . LEU A 1 84 ? 15.468 0.977 -13.151 1.00 84.12 84 LEU A N 1
ATOM 658 C CA . LEU A 1 84 ? 16.069 -0.087 -13.970 1.00 84.12 84 LEU A CA 1
ATOM 659 C C . LEU A 1 84 ? 15.773 0.105 -15.471 1.00 84.12 84 LEU A C 1
ATOM 661 O O . LEU A 1 84 ? 16.651 -0.089 -16.320 1.00 84.12 84 LEU A O 1
ATOM 665 N N . GLY A 1 85 ? 14.548 0.520 -15.804 1.00 80.38 85 GLY A N 1
ATOM 666 C CA . GLY A 1 85 ? 14.140 0.838 -17.171 1.00 80.38 85 GLY A CA 1
ATOM 667 C C . GLY A 1 85 ? 14.960 1.971 -17.787 1.00 80.38 85 GLY A C 1
ATOM 668 O O . GLY A 1 85 ? 15.375 1.864 -18.945 1.00 80.38 85 GLY A O 1
ATOM 669 N N . THR A 1 86 ? 15.288 3.005 -17.002 1.00 83.19 86 THR A N 1
ATOM 670 C CA . THR A 1 86 ? 16.158 4.101 -17.467 1.00 83.19 86 THR A CA 1
ATOM 671 C C . THR A 1 86 ? 17.563 3.624 -17.809 1.00 83.19 86 THR A C 1
ATOM 673 O O . THR A 1 86 ? 18.078 3.938 -18.882 1.00 83.19 86 THR A O 1
ATOM 676 N N . VAL A 1 87 ? 18.160 2.802 -16.939 1.00 84.06 87 VAL A N 1
ATOM 677 C CA . VAL A 1 87 ? 19.511 2.262 -17.131 1.00 84.06 87 VAL A CA 1
ATOM 678 C C . VAL A 1 87 ? 19.539 1.373 -18.371 1.00 84.06 87 VAL A C 1
ATOM 680 O O . VAL A 1 87 ? 20.416 1.516 -19.221 1.00 84.06 87 VAL A O 1
ATOM 683 N N . THR A 1 88 ? 18.533 0.514 -18.535 1.00 80.38 88 THR A N 1
ATOM 684 C CA . THR A 1 88 ? 18.429 -0.376 -19.701 1.00 80.38 88 THR A CA 1
ATOM 685 C C . THR A 1 88 ? 18.225 0.407 -21.006 1.00 80.38 88 THR A C 1
ATOM 687 O O . THR A 1 88 ? 18.817 0.059 -22.031 1.00 80.38 88 THR A O 1
ATOM 690 N N . GLY A 1 89 ? 17.423 1.478 -20.986 1.00 78.62 89 GLY A N 1
ATOM 691 C CA . GLY A 1 89 ? 17.218 2.373 -22.131 1.00 78.62 89 GLY A CA 1
ATOM 692 C C . GLY A 1 89 ? 18.497 3.108 -22.536 1.00 78.62 89 GLY A C 1
ATOM 693 O O . GLY A 1 89 ? 18.857 3.114 -23.714 1.00 78.62 89 GLY A O 1
ATOM 694 N N . MET A 1 90 ? 19.243 3.633 -21.558 1.00 81.12 90 MET A N 1
ATOM 695 C CA . MET A 1 90 ? 20.538 4.270 -21.813 1.00 81.12 90 MET A CA 1
ATOM 696 C C . MET A 1 90 ? 21.580 3.280 -22.348 1.00 81.12 90 MET A C 1
ATOM 698 O O . MET A 1 90 ? 22.274 3.604 -23.308 1.00 81.12 90 MET A O 1
ATOM 702 N N . ILE A 1 91 ? 21.659 2.054 -21.813 1.00 81.06 91 ILE A N 1
ATOM 703 C CA . ILE A 1 91 ? 22.569 1.013 -22.331 1.00 81.06 91 ILE A CA 1
ATOM 704 C C . ILE A 1 91 ? 22.284 0.727 -23.810 1.00 81.06 91 ILE A C 1
ATOM 706 O O . ILE A 1 91 ? 23.213 0.666 -24.618 1.00 81.06 91 ILE A O 1
ATOM 710 N N . LYS A 1 92 ? 21.006 0.597 -24.190 1.00 76.75 92 LYS A N 1
ATOM 711 C CA . LYS A 1 92 ? 20.616 0.401 -25.594 1.00 76.75 92 LYS A CA 1
ATOM 712 C C . LYS A 1 92 ? 21.037 1.587 -26.464 1.00 76.75 92 LYS A C 1
ATOM 714 O O . LYS A 1 92 ? 21.628 1.361 -27.520 1.00 76.75 92 LYS A O 1
ATOM 719 N N . ALA A 1 93 ? 20.819 2.815 -25.994 1.00 76.19 93 ALA A N 1
ATOM 720 C CA . ALA A 1 93 ? 21.208 4.040 -26.694 1.00 76.19 93 ALA A CA 1
ATOM 721 C C . ALA A 1 93 ? 22.724 4.101 -26.970 1.00 76.19 93 ALA A C 1
ATOM 723 O O . ALA A 1 93 ? 23.145 4.311 -28.108 1.00 76.19 93 ALA A O 1
ATOM 724 N N . PHE A 1 94 ? 23.552 3.825 -25.956 1.00 73.31 94 PHE A N 1
ATOM 725 C CA . PHE A 1 94 ? 25.011 3.794 -26.102 1.00 73.31 94 PHE A CA 1
ATOM 726 C C . PHE A 1 94 ? 25.498 2.623 -26.965 1.00 73.31 94 PHE A C 1
ATOM 728 O O . PHE A 1 94 ? 26.451 2.777 -27.727 1.00 73.31 94 PHE A O 1
ATOM 735 N N . SER A 1 95 ? 24.831 1.466 -26.907 1.00 72.75 95 SER A N 1
ATOM 736 C CA . SER A 1 95 ? 25.172 0.317 -27.756 1.00 72.75 95 SER A CA 1
ATOM 737 C C . SER A 1 95 ? 24.881 0.563 -29.243 1.00 72.75 95 SER A C 1
ATOM 739 O O . SER A 1 95 ? 25.635 0.097 -30.097 1.00 72.75 95 SER A O 1
ATOM 741 N N . ALA A 1 96 ? 23.821 1.318 -29.560 1.00 70.44 96 ALA A N 1
ATOM 742 C CA . ALA A 1 96 ? 23.497 1.726 -30.924 1.00 70.44 96 ALA A CA 1
ATOM 743 C C . ALA A 1 96 ? 24.531 2.731 -31.454 1.00 70.44 96 ALA A C 1
ATOM 745 O O . ALA A 1 96 ? 25.062 2.544 -32.549 1.00 70.44 96 ALA A O 1
ATOM 746 N N . LEU A 1 97 ? 24.903 3.717 -30.630 1.00 70.25 97 LEU A N 1
ATOM 747 C CA . LEU A 1 97 ? 25.960 4.680 -30.946 1.00 70.25 97 LEU A CA 1
ATOM 748 C C . LEU A 1 97 ? 27.304 3.988 -31.238 1.00 70.25 97 LEU A C 1
ATOM 750 O O . LEU A 1 97 ? 27.965 4.306 -32.225 1.00 70.25 97 LEU A O 1
ATOM 754 N N . ALA A 1 98 ? 27.683 2.995 -30.425 1.00 69.56 98 ALA A N 1
ATOM 755 C CA . ALA A 1 98 ? 28.932 2.249 -30.593 1.00 69.56 98 ALA A CA 1
ATOM 756 C C . ALA A 1 98 ? 28.984 1.402 -31.881 1.00 69.56 98 ALA A C 1
ATOM 758 O O . ALA A 1 98 ? 30.070 1.136 -32.389 1.00 69.56 98 ALA A O 1
ATOM 759 N N . ARG A 1 99 ? 27.833 0.970 -32.421 1.00 67.44 99 ARG A N 1
ATOM 760 C CA . ARG A 1 99 ? 27.764 0.161 -33.653 1.00 67.44 99 ARG A CA 1
ATOM 761 C C . ARG A 1 99 ? 27.805 0.988 -34.934 1.00 67.44 99 ARG A C 1
ATOM 763 O O . ARG A 1 99 ? 28.314 0.499 -35.936 1.00 67.44 99 ARG A O 1
ATOM 770 N N . VAL A 1 100 ? 27.245 2.196 -34.919 1.00 64.88 100 VAL A N 1
ATOM 771 C CA . VAL A 1 100 ? 27.073 3.015 -36.132 1.00 64.88 100 VAL A CA 1
ATOM 772 C C . VAL A 1 100 ? 28.316 3.864 -36.432 1.00 64.88 100 VAL A C 1
ATOM 774 O O . VAL A 1 100 ? 28.485 4.315 -37.561 1.00 64.88 100 VAL A O 1
ATOM 777 N N . GLY A 1 101 ? 29.231 4.053 -35.471 1.00 56.47 101 GLY A N 1
ATOM 778 C CA . GLY A 1 101 ? 30.526 4.725 -35.686 1.00 56.47 101 GLY A CA 1
ATOM 779 C C . GLY A 1 101 ? 30.444 6.229 -36.003 1.00 56.47 101 GLY A C 1
ATOM 780 O O . GLY A 1 101 ? 31.464 6.912 -35.999 1.00 56.47 101 GLY A O 1
ATOM 781 N N . ALA A 1 102 ? 29.239 6.755 -36.222 1.00 61.03 102 ALA A N 1
ATOM 782 C CA . ALA A 1 102 ? 28.896 8.163 -36.378 1.00 61.03 102 ALA A CA 1
ATOM 783 C C . ALA A 1 102 ? 27.875 8.562 -35.293 1.00 61.03 102 ALA A C 1
ATOM 785 O O . ALA A 1 102 ? 27.149 7.690 -34.803 1.00 61.03 102 ALA A O 1
ATOM 786 N N . PRO A 1 103 ? 27.792 9.847 -34.897 1.00 59.09 103 PRO A N 1
ATOM 787 C CA . PRO A 1 103 ? 26.849 10.290 -33.878 1.00 59.09 103 PRO A CA 1
ATOM 788 C C . PRO A 1 103 ? 25.412 10.191 -34.403 1.00 59.09 103 PRO A C 1
ATOM 790 O O . PRO A 1 103 ? 24.882 11.133 -34.987 1.00 59.09 103 PRO A O 1
ATOM 793 N N . ASP A 1 104 ? 24.768 9.044 -34.185 1.00 67.88 104 ASP A N 1
ATOM 794 C CA . ASP A 1 104 ? 23.327 8.891 -34.372 1.00 67.88 104 ASP A CA 1
ATOM 795 C C . ASP A 1 104 ? 22.596 9.580 -33.211 1.00 67.88 104 ASP A C 1
ATOM 797 O O . ASP A 1 104 ? 22.192 8.972 -32.214 1.00 67.88 104 ASP A O 1
ATOM 801 N N . ALA A 1 105 ? 22.480 10.904 -33.328 1.00 68.19 105 ALA A N 1
ATOM 802 C CA . ALA A 1 105 ? 21.789 11.751 -32.363 1.00 68.19 105 ALA A CA 1
ATOM 803 C C . ALA A 1 105 ? 20.303 11.371 -32.217 1.00 68.19 105 ALA A C 1
ATOM 805 O O . ALA A 1 105 ? 19.720 11.591 -31.154 1.00 68.19 105 ALA A O 1
ATOM 806 N N . VAL A 1 106 ? 19.702 10.765 -33.250 1.00 73.19 106 VAL A N 1
ATOM 807 C CA . VAL A 1 106 ? 18.294 10.349 -33.252 1.00 73.19 106 VAL A CA 1
ATOM 808 C C . VAL A 1 106 ? 18.106 9.086 -32.410 1.00 73.19 106 VAL A C 1
ATOM 810 O O . VAL A 1 106 ? 17.234 9.062 -31.539 1.00 73.19 106 VAL A O 1
ATOM 813 N N . GLY A 1 107 ? 18.956 8.068 -32.591 1.00 71.69 107 GLY A N 1
ATOM 814 C CA . GLY A 1 107 ? 18.942 6.856 -31.764 1.00 71.69 107 GLY A CA 1
ATOM 815 C C . GLY A 1 107 ? 19.232 7.134 -30.284 1.00 71.69 107 GLY A C 1
ATOM 816 O O . GLY A 1 107 ? 18.575 6.579 -29.397 1.00 71.69 107 GLY A O 1
ATOM 817 N N . LEU A 1 108 ? 20.155 8.061 -30.004 1.00 72.00 108 LEU A N 1
ATOM 818 C CA . LEU A 1 108 ? 20.460 8.504 -28.642 1.00 72.00 108 LEU A CA 1
ATOM 819 C C . LEU A 1 108 ? 19.265 9.216 -27.986 1.00 72.00 108 LEU A C 1
ATOM 821 O O . LEU A 1 108 ? 18.875 8.866 -26.869 1.00 72.00 108 LEU A O 1
ATOM 825 N N . ALA A 1 109 ? 18.657 10.185 -28.681 1.00 75.88 109 ALA A N 1
ATOM 826 C CA . ALA A 1 109 ? 17.492 10.916 -28.185 1.00 75.88 109 ALA A CA 1
ATOM 827 C C . ALA A 1 109 ? 16.293 9.985 -27.927 1.00 75.88 109 ALA A C 1
ATOM 829 O O . ALA A 1 109 ? 15.588 10.151 -26.929 1.00 75.88 109 ALA A O 1
ATOM 830 N N . GLY A 1 110 ? 16.105 8.963 -28.771 1.00 77.75 110 GLY A N 1
ATOM 831 C CA . GLY A 1 110 ? 15.086 7.930 -28.579 1.00 77.75 110 GLY A CA 1
ATOM 832 C C . GLY A 1 110 ? 15.283 7.123 -27.291 1.00 77.75 110 GLY A C 1
ATOM 833 O O . GLY A 1 110 ? 14.335 6.943 -26.527 1.00 77.75 110 GLY A O 1
ATOM 834 N N . GLY A 1 111 ? 16.513 6.693 -26.994 1.00 75.56 111 GLY A N 1
ATOM 835 C CA . GLY A 1 111 ? 16.813 5.953 -25.763 1.00 75.56 111 GLY A CA 1
ATOM 836 C C . GLY A 1 111 ? 16.650 6.784 -24.484 1.00 75.56 111 GLY A C 1
ATOM 837 O O . GLY A 1 111 ? 16.149 6.274 -23.480 1.00 75.56 111 GLY A O 1
ATOM 838 N N . ILE A 1 112 ? 16.994 8.077 -24.532 1.00 78.62 112 ILE A N 1
ATOM 839 C CA . ILE A 1 112 ? 16.762 9.021 -23.423 1.00 78.62 112 ILE A CA 1
ATOM 840 C C . ILE A 1 112 ? 15.259 9.266 -23.230 1.00 78.62 112 ILE A C 1
ATOM 842 O O . ILE A 1 112 ? 14.768 9.240 -22.103 1.00 78.62 112 ILE A O 1
ATOM 846 N N . SER A 1 113 ? 14.506 9.450 -24.318 1.00 79.19 113 SER A N 1
ATOM 847 C CA . SER A 1 113 ? 13.050 9.617 -24.260 1.00 79.19 113 SER A CA 1
ATOM 848 C C . SER A 1 113 ? 12.363 8.388 -23.657 1.00 79.19 113 SER A C 1
ATOM 850 O O . SER A 1 113 ? 11.541 8.524 -22.751 1.00 79.19 113 SER A O 1
ATOM 852 N N . GLN A 1 114 ? 12.761 7.180 -24.070 1.00 76.25 114 GLN A N 1
ATOM 853 C CA . GLN A 1 114 ? 12.233 5.936 -23.509 1.00 76.25 114 GLN A CA 1
ATOM 854 C C . GLN A 1 114 ? 12.548 5.797 -22.009 1.00 76.25 114 GLN A C 1
ATOM 856 O O . GLN A 1 114 ? 11.692 5.353 -21.237 1.00 76.25 114 GLN A O 1
ATOM 861 N N . ALA A 1 115 ? 13.751 6.197 -21.586 1.00 78.19 115 ALA A N 1
ATOM 862 C CA . ALA A 1 115 ? 14.114 6.240 -20.174 1.00 78.19 115 ALA A CA 1
ATOM 863 C C . ALA A 1 115 ? 13.189 7.190 -19.391 1.00 78.19 115 ALA A C 1
ATOM 865 O O . ALA A 1 115 ? 12.614 6.787 -18.382 1.00 78.19 115 ALA A O 1
ATOM 866 N N . LEU A 1 116 ? 12.963 8.409 -19.891 1.00 78.94 116 LEU A N 1
ATOM 867 C CA . LEU A 1 116 ? 12.091 9.398 -19.245 1.00 78.94 116 LEU A CA 1
ATOM 868 C C . LEU A 1 116 ? 10.627 8.936 -19.148 1.00 78.94 116 LEU A C 1
ATOM 870 O O . LEU A 1 116 ? 10.010 9.098 -18.096 1.00 78.94 116 LEU A O 1
ATOM 874 N N . VAL A 1 117 ? 10.082 8.313 -20.199 1.00 79.50 117 VAL A N 1
ATOM 875 C CA . VAL A 1 117 ? 8.713 7.759 -20.188 1.00 79.50 117 VAL A CA 1
ATOM 876 C C . VAL A 1 117 ? 8.581 6.630 -19.164 1.00 79.50 117 VAL A C 1
ATOM 878 O O . VAL A 1 117 ? 7.582 6.558 -18.453 1.00 79.50 117 VAL A O 1
ATOM 881 N N . THR A 1 118 ? 9.598 5.775 -19.035 1.00 77.69 118 THR A N 1
ATOM 882 C CA . THR A 1 118 ? 9.575 4.664 -18.071 1.00 77.69 118 THR A CA 1
ATOM 883 C C . THR A 1 118 ? 9.616 5.163 -16.622 1.00 77.69 118 THR A C 1
ATOM 885 O O . THR A 1 118 ? 8.907 4.625 -15.774 1.00 77.69 118 THR A O 1
ATOM 888 N N . THR A 1 119 ? 10.363 6.236 -16.337 1.00 78.75 119 THR A N 1
ATOM 889 C CA . THR A 1 119 ? 10.336 6.905 -15.024 1.00 78.75 119 THR A CA 1
ATOM 890 C C . THR A 1 119 ? 8.990 7.554 -14.746 1.00 78.75 119 THR A C 1
ATOM 892 O O . THR A 1 119 ? 8.449 7.393 -13.654 1.00 78.75 119 THR A O 1
ATOM 895 N N . ALA A 1 120 ? 8.437 8.268 -15.733 1.00 76.12 120 ALA A N 1
ATOM 896 C CA . ALA A 1 120 ? 7.135 8.904 -15.598 1.00 76.12 120 ALA A CA 1
ATOM 897 C C . ALA A 1 120 ? 6.061 7.867 -15.250 1.00 76.12 120 ALA A C 1
ATOM 899 O O . ALA A 1 120 ? 5.314 8.091 -14.309 1.00 76.12 120 ALA A O 1
ATOM 900 N N . LEU A 1 121 ? 6.050 6.714 -15.929 1.00 75.56 121 LEU A N 1
ATOM 901 C CA . LEU A 1 121 ? 5.133 5.604 -15.647 1.00 75.56 121 LEU A CA 1
ATOM 902 C C . LEU A 1 121 ? 5.390 4.931 -14.288 1.00 75.56 121 LEU A C 1
ATOM 904 O O . LEU A 1 121 ? 4.438 4.593 -13.588 1.00 75.56 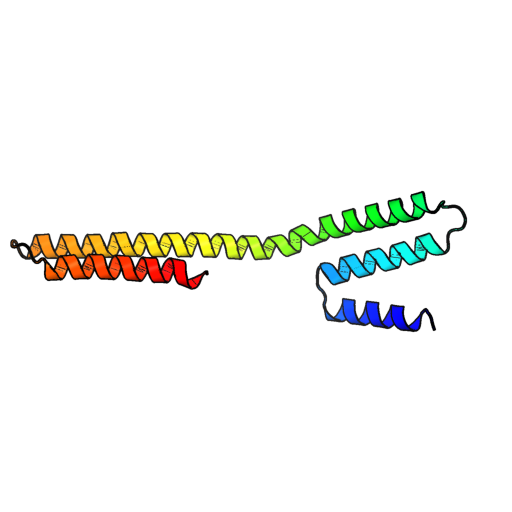121 LEU A O 1
ATOM 908 N N . GLY A 1 122 ? 6.655 4.751 -13.896 1.00 73.94 122 GLY A N 1
ATOM 909 C CA . GLY A 1 122 ? 7.011 4.132 -12.613 1.00 73.94 122 GLY A CA 1
ATOM 910 C C . GLY A 1 122 ? 6.576 4.949 -11.392 1.00 73.94 122 GLY A C 1
ATOM 911 O O . GLY A 1 122 ? 6.270 4.366 -10.352 1.00 73.94 122 GLY A O 1
ATOM 912 N N . ILE A 1 123 ? 6.519 6.280 -11.531 1.00 73.75 123 ILE A N 1
ATOM 913 C CA . ILE A 1 123 ? 6.100 7.213 -10.473 1.00 73.75 123 ILE A CA 1
ATOM 914 C C . ILE A 1 123 ? 4.604 7.554 -10.583 1.00 73.75 123 ILE A C 1
ATOM 916 O O . ILE A 1 123 ? 3.926 7.642 -9.563 1.00 73.75 123 ILE A O 1
ATOM 920 N N . SER A 1 124 ? 4.056 7.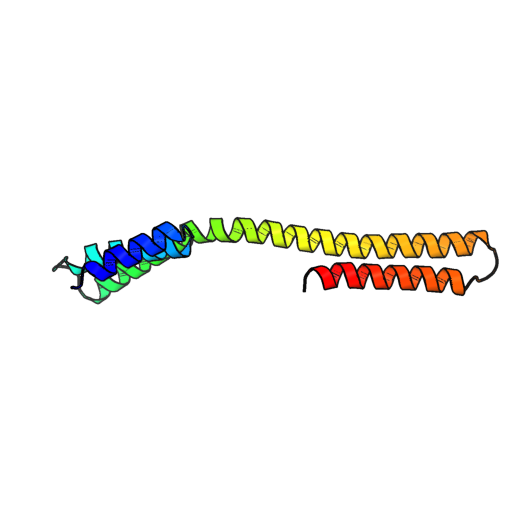717 -11.794 1.00 69.38 124 SER A N 1
ATOM 921 C CA . SER A 1 124 ? 2.643 8.077 -11.989 1.00 69.38 124 SER A CA 1
ATOM 922 C C . SER A 1 124 ? 1.667 6.944 -11.681 1.00 69.38 124 SER A C 1
ATOM 924 O O . SER A 1 124 ? 0.522 7.220 -11.350 1.00 69.38 124 SER A O 1
ATOM 926 N N . GLY A 1 125 ? 2.099 5.680 -11.735 1.00 62.34 125 GLY A N 1
ATOM 927 C CA . GLY A 1 125 ? 1.262 4.538 -11.357 1.00 62.34 125 GLY A CA 1
ATOM 928 C C . GLY A 1 125 ? 0.919 4.447 -9.861 1.00 62.34 125 GLY A C 1
ATOM 929 O O . GLY A 1 125 ? 0.124 3.588 -9.491 1.00 62.34 125 GLY A O 1
ATOM 930 N N . PHE A 1 126 ? 1.512 5.292 -9.006 1.00 54.44 126 PHE A N 1
ATOM 931 C CA . PHE A 1 126 ? 1.364 5.251 -7.543 1.00 54.44 126 PHE A CA 1
ATOM 932 C C . PHE A 1 126 ? 0.960 6.593 -6.899 1.00 54.44 126 PHE A C 1
ATOM 934 O O . PHE A 1 126 ? 0.915 6.661 -5.670 1.00 54.44 126 PHE A O 1
ATOM 941 N N . ASN A 1 127 ? 0.681 7.638 -7.689 1.00 46.84 127 ASN A N 1
ATOM 942 C CA . ASN A 1 127 ? 0.193 8.937 -7.199 1.00 46.84 127 ASN A CA 1
ATOM 943 C C . ASN A 1 127 ? -1.308 9.097 -7.457 1.00 46.84 127 ASN A C 1
ATOM 945 O O . ASN A 1 127 ? -1.736 8.743 -8.578 1.00 46.84 127 ASN A O 1
#